Protein AF-A0A1B0GS10-F1 (afdb_monomer_lite)

pLDDT: mean 73.2, std 19.15, range [30.59, 94.0]

Foldseek 3Di:
DAQDLVNQCVQCVVPPPSVQVSVLVCVQCVPAVQWHWDFDWDQDPVRDIDTDTDTDGDDAAAEADDAADPVRDGDDVCVVPPDPPVHGVNVVSVVVRVVVNHPPSDDDDPPPPPCDPPPPPDDDDDDDDDDDDDDDDDDDDDDDDDDD

Organism: Mus musculus (NCBI:txid10090)

Structure (mmCIF, N/CA/C/O backbone):
data_AF-A0A1B0GS10-F1
#
_entry.id   AF-A0A1B0GS10-F1
#
loop_
_atom_site.group_PDB
_atom_site.id
_atom_site.type_symbol
_atom_site.label_atom_id
_atom_site.label_alt_id
_atom_site.label_comp_id
_atom_site.label_asym_id
_atom_site.label_entity_id
_atom_site.label_seq_id
_atom_site.pdbx_PDB_ins_code
_atom_site.Cartn_x
_atom_site.Cartn_y
_atom_site.Cartn_z
_atom_site.occupancy
_atom_site.B_iso_or_equiv
_atom_site.auth_seq_id
_atom_site.auth_comp_id
_atom_site.auth_asym_id
_atom_site.auth_atom_id
_atom_site.pdbx_PDB_model_num
ATOM 1 N N . MET A 1 1 ? -12.954 13.633 -4.456 1.00 48.06 1 MET A N 1
ATOM 2 C CA . MET A 1 1 ? -12.847 13.163 -5.857 1.00 48.06 1 MET A CA 1
ATOM 3 C C . MET A 1 1 ? -12.234 11.772 -5.852 1.00 48.06 1 MET A C 1
ATOM 5 O O . MET A 1 1 ? -11.437 11.506 -4.961 1.00 48.06 1 MET A O 1
ATOM 9 N N . ALA A 1 2 ? -12.586 10.908 -6.806 1.00 63.00 2 ALA A N 1
ATOM 10 C CA . ALA A 1 2 ? -11.784 9.717 -7.097 1.00 63.00 2 ALA A CA 1
ATOM 11 C C . ALA A 1 2 ? -10.535 10.127 -7.899 1.00 63.00 2 ALA A C 1
ATOM 13 O O . ALA A 1 2 ? -10.593 11.100 -8.652 1.00 63.00 2 ALA A O 1
ATOM 14 N N . VAL A 1 3 ? -9.421 9.411 -7.732 1.00 78.38 3 VAL A N 1
ATOM 15 C CA . VAL A 1 3 ? -8.181 9.670 -8.485 1.00 78.38 3 VAL A CA 1
ATOM 16 C C . VAL A 1 3 ? -8.297 9.039 -9.873 1.00 78.38 3 VAL A C 1
ATOM 18 O O . VAL A 1 3 ? -8.700 7.882 -9.993 1.00 78.38 3 VAL A O 1
ATOM 21 N N . SER A 1 4 ? -7.968 9.788 -10.927 1.00 86.19 4 SER A N 1
ATOM 22 C CA . SER A 1 4 ? -8.061 9.300 -12.306 1.00 86.19 4 SER A CA 1
ATOM 23 C C . SER A 1 4 ? -6.882 8.400 -12.692 1.00 86.19 4 SER A C 1
ATOM 25 O O . SER A 1 4 ? -5.773 8.518 -12.169 1.00 86.19 4 SER A O 1
ATOM 27 N N . GLU A 1 5 ? -7.080 7.550 -13.702 1.00 88.50 5 GLU A N 1
ATOM 28 C CA . GLU A 1 5 ? -5.994 6.753 -14.288 1.00 88.50 5 GLU A CA 1
ATOM 29 C C . GLU A 1 5 ? -4.862 7.640 -14.850 1.00 88.50 5 GLU A C 1
ATOM 31 O O . GLU A 1 5 ? -3.684 7.300 -14.747 1.00 88.50 5 GLU A O 1
ATOM 36 N N . SER A 1 6 ? -5.196 8.821 -15.384 1.00 90.06 6 SER A N 1
ATOM 37 C CA . SER A 1 6 ? -4.214 9.808 -15.853 1.00 90.06 6 SER A CA 1
ATOM 38 C C . SER A 1 6 ? -3.393 10.427 -14.713 1.00 90.06 6 SER A C 1
ATOM 40 O O . SER A 1 6 ? -2.192 10.649 -14.880 1.00 90.06 6 SER A O 1
ATOM 42 N N . GLN A 1 7 ? -3.990 10.644 -13.535 1.00 90.50 7 GLN A N 1
ATOM 43 C CA . GLN A 1 7 ? -3.267 11.053 -12.327 1.00 90.50 7 GLN A CA 1
ATOM 44 C C . GLN A 1 7 ? -2.352 9.925 -11.829 1.00 90.50 7 GLN A C 1
ATOM 46 O O . GLN A 1 7 ? -1.169 10.169 -11.597 1.00 90.50 7 GLN A O 1
ATOM 51 N N . LEU A 1 8 ? -2.843 8.681 -11.774 1.00 92.06 8 LEU A N 1
ATOM 52 C CA . LEU A 1 8 ? -2.039 7.504 -11.414 1.00 92.06 8 LEU A CA 1
ATOM 53 C C . LEU A 1 8 ? -0.834 7.308 -12.347 1.00 92.06 8 LEU A C 1
ATOM 55 O O . LEU A 1 8 ? 0.287 7.131 -11.872 1.00 92.06 8 LEU A O 1
ATOM 59 N N . LYS A 1 9 ? -1.025 7.422 -13.668 1.00 92.81 9 LYS A N 1
ATOM 60 C CA . LYS A 1 9 ? 0.061 7.367 -14.664 1.00 92.81 9 LYS A CA 1
ATOM 61 C C . LYS A 1 9 ? 1.105 8.473 -14.478 1.00 92.81 9 LYS A C 1
ATOM 63 O O . LYS A 1 9 ? 2.279 8.233 -14.758 1.00 92.81 9 LYS A O 1
ATOM 68 N N . LYS A 1 10 ? 0.716 9.652 -13.971 1.00 93.19 10 LYS A N 1
ATOM 69 C CA . LYS A 1 10 ? 1.648 10.733 -13.606 1.00 93.19 10 LYS A CA 1
ATOM 70 C C . LYS A 1 10 ? 2.412 10.416 -12.314 1.00 93.19 10 LYS A C 1
ATOM 72 O O . LYS A 1 10 ? 3.634 10.548 -12.299 1.00 93.19 10 LYS A O 1
ATOM 77 N N . MET A 1 11 ? 1.724 9.960 -11.264 1.00 92.38 11 MET A N 1
ATOM 78 C CA . MET A 1 11 ? 2.334 9.573 -9.979 1.00 92.38 11 MET A CA 1
ATOM 79 C C . MET A 1 11 ? 3.349 8.434 -10.158 1.00 92.38 11 MET A C 1
ATOM 81 O O . MET A 1 11 ? 4.465 8.500 -9.657 1.00 92.38 11 MET A O 1
ATOM 85 N N . MET A 1 12 ? 2.997 7.422 -10.953 1.00 92.19 12 MET A N 1
ATOM 86 C CA . MET A 1 12 ? 3.836 6.255 -11.243 1.00 92.19 12 MET A CA 1
ATOM 87 C C . MET A 1 12 ? 4.761 6.461 -12.456 1.00 92.19 12 MET A C 1
ATOM 89 O O . MET A 1 12 ? 5.278 5.497 -13.013 1.00 92.19 12 MET A O 1
ATOM 93 N N . SER A 1 13 ? 5.001 7.702 -12.889 1.00 92.88 13 SER A N 1
ATOM 94 C CA . SER A 1 13 ? 5.824 8.006 -14.075 1.00 92.88 13 SER A CA 1
ATOM 95 C C . SER A 1 13 ? 7.248 7.433 -14.011 1.00 92.88 13 SER A C 1
ATOM 97 O O . SER A 1 13 ? 7.797 7.060 -15.044 1.00 92.88 13 SER A O 1
ATOM 99 N N . LYS A 1 14 ? 7.813 7.301 -12.802 1.00 89.94 14 LYS A N 1
ATOM 100 C CA . LYS A 1 14 ? 9.143 6.726 -12.524 1.00 89.94 14 LYS A CA 1
ATOM 101 C C . LYS A 1 14 ? 9.142 5.187 -12.350 1.00 89.94 14 LYS A C 1
ATOM 103 O O . LYS A 1 14 ? 10.195 4.608 -12.091 1.00 89.94 14 LYS A O 1
ATOM 108 N N . TYR A 1 15 ? 7.992 4.506 -12.434 1.00 90.56 15 TYR A N 1
ATOM 109 C CA . TYR A 1 15 ? 7.876 3.070 -12.122 1.00 90.56 15 TYR A CA 1
ATOM 110 C C . TYR A 1 15 ? 8.274 2.173 -13.304 1.00 90.56 15 TYR A C 1
ATOM 112 O O . TYR A 1 15 ? 7.704 2.270 -14.390 1.00 90.56 15 TYR A O 1
ATOM 120 N N . LYS A 1 16 ? 9.158 1.195 -13.049 1.00 92.00 16 LYS A N 1
ATOM 121 C CA . LYS A 1 16 ? 9.649 0.214 -14.043 1.00 92.00 16 LYS A CA 1
ATOM 122 C C . LYS A 1 16 ? 8.535 -0.542 -14.787 1.00 92.00 16 LYS A C 1
ATOM 124 O O . LYS A 1 16 ? 8.705 -0.880 -15.952 1.00 92.00 16 LYS A O 1
ATOM 129 N N . TYR A 1 17 ? 7.407 -0.795 -14.121 1.00 91.25 17 TYR A N 1
ATOM 130 C CA . TYR A 1 17 ? 6.252 -1.516 -14.671 1.00 91.25 17 TYR A CA 1
ATOM 131 C C . TYR A 1 17 ? 4.958 -0.685 -14.579 1.00 91.25 17 TYR A C 1
ATOM 133 O O . TYR A 1 17 ? 3.889 -1.231 -14.312 1.00 91.25 17 TYR A O 1
ATOM 141 N N . ARG A 1 18 ? 5.057 0.643 -14.782 1.00 93.06 18 ARG A N 1
ATOM 142 C CA . ARG A 1 18 ? 3.981 1.642 -14.597 1.00 93.06 18 ARG A CA 1
ATOM 143 C C . ARG A 1 18 ? 2.584 1.140 -14.963 1.00 93.06 18 ARG A C 1
ATOM 145 O O . ARG A 1 18 ? 1.705 1.148 -14.113 1.00 93.06 18 ARG A O 1
ATOM 152 N N . ASP A 1 19 ? 2.366 0.712 -16.204 1.00 91.31 19 ASP A N 1
ATOM 153 C CA . ASP A 1 19 ? 1.012 0.426 -16.706 1.00 91.31 19 ASP A CA 1
ATOM 154 C C . ASP A 1 19 ? 0.389 -0.850 -16.101 1.00 91.31 19 ASP A C 1
ATOM 156 O O . ASP A 1 19 ? -0.831 -1.018 -16.123 1.00 91.31 19 ASP A O 1
ATOM 160 N N . LEU A 1 20 ? 1.211 -1.716 -15.499 1.00 90.88 20 LEU A N 1
ATOM 161 C CA . LEU A 1 20 ? 0.781 -2.862 -14.698 1.00 90.88 20 LEU A CA 1
ATOM 162 C C . LEU A 1 20 ? 0.444 -2.428 -13.266 1.00 90.88 20 LEU A C 1
ATOM 164 O O . LEU A 1 20 ? -0.627 -2.769 -12.764 1.00 90.88 20 LEU A O 1
ATOM 168 N N . THR A 1 21 ? 1.301 -1.616 -12.636 1.00 91.56 21 THR A N 1
ATOM 169 C CA . THR A 1 21 ? 1.043 -1.060 -11.296 1.00 91.56 21 THR A CA 1
ATOM 170 C C . THR A 1 21 ? -0.225 -0.202 -11.286 1.00 91.56 21 THR A C 1
ATOM 172 O O . THR A 1 21 ? -1.090 -0.411 -10.441 1.00 91.56 21 THR A O 1
ATOM 175 N N . VAL A 1 22 ? -0.397 0.684 -12.276 1.00 93.06 22 VAL A N 1
ATOM 176 C CA . VAL A 1 22 ? -1.613 1.496 -12.449 1.00 93.06 22 VAL A CA 1
ATOM 177 C C . VAL A 1 22 ? -2.850 0.603 -12.545 1.00 93.06 22 VAL A C 1
ATOM 179 O O . VAL A 1 22 ? -3.836 0.878 -11.868 1.00 93.06 22 VAL A O 1
ATOM 182 N N . ARG A 1 23 ? -2.804 -0.487 -13.326 1.00 93.19 23 ARG A N 1
ATOM 183 C CA . ARG A 1 23 ? -3.935 -1.416 -13.481 1.00 93.19 23 ARG A CA 1
ATOM 184 C C . ARG A 1 23 ? -4.310 -2.096 -12.162 1.00 93.19 23 ARG A C 1
ATOM 186 O O . ARG A 1 23 ? -5.484 -2.091 -11.802 1.00 93.19 23 ARG A O 1
ATOM 193 N N . GLN A 1 24 ? -3.338 -2.635 -11.423 1.00 91.06 24 GLN A N 1
ATOM 194 C CA . GLN A 1 24 ? -3.610 -3.237 -10.112 1.00 91.06 24 GLN A CA 1
ATOM 195 C C . GLN A 1 24 ? -4.166 -2.205 -9.120 1.00 91.06 24 GLN A C 1
ATOM 197 O O . GLN A 1 24 ? -5.146 -2.483 -8.433 1.00 91.06 24 GLN A O 1
ATOM 202 N N . THR A 1 25 ? -3.603 -0.994 -9.084 1.00 92.00 25 THR A N 1
ATOM 203 C CA . THR A 1 25 ? -4.106 0.096 -8.239 1.00 92.00 25 THR A CA 1
ATOM 204 C C . THR A 1 25 ? -5.535 0.501 -8.604 1.00 92.00 25 THR A C 1
ATOM 206 O O . THR A 1 25 ? -6.353 0.635 -7.698 1.00 92.00 25 THR A O 1
ATOM 209 N N . VAL A 1 26 ? -5.868 0.635 -9.894 1.00 93.19 26 VAL A N 1
ATOM 210 C CA . VAL A 1 26 ? -7.240 0.909 -10.360 1.00 93.19 26 VAL A CA 1
ATOM 211 C C . VAL A 1 26 ? -8.200 -0.194 -9.907 1.00 93.19 26 VAL A C 1
ATOM 213 O O . VAL A 1 26 ? -9.245 0.123 -9.344 1.00 93.19 26 VAL A O 1
ATOM 216 N N . ASN A 1 27 ? -7.837 -1.470 -10.066 1.00 90.94 27 ASN A N 1
ATOM 217 C CA . ASN A 1 27 ? -8.665 -2.597 -9.623 1.00 90.94 27 ASN A CA 1
ATOM 218 C C . ASN A 1 27 ? -8.926 -2.562 -8.104 1.00 90.94 27 ASN A C 1
ATOM 220 O O . ASN A 1 27 ? -10.054 -2.779 -7.662 1.00 90.94 27 ASN A O 1
ATOM 224 N N . VAL A 1 28 ? -7.904 -2.241 -7.304 1.00 90.75 28 VAL A N 1
ATOM 225 C CA . VAL A 1 28 ? -8.019 -2.148 -5.842 1.00 90.75 28 VAL A CA 1
ATOM 226 C C . VAL A 1 28 ? -8.921 -0.990 -5.410 1.00 90.75 28 VAL A C 1
ATOM 228 O O . VAL A 1 28 ? -9.862 -1.221 -4.655 1.00 90.75 28 VAL A O 1
ATOM 231 N N . ILE A 1 29 ? -8.707 0.234 -5.906 1.00 91.44 29 ILE A N 1
ATOM 232 C CA . ILE A 1 29 ? -9.530 1.402 -5.518 1.00 91.44 29 ILE A CA 1
ATOM 233 C C . ILE A 1 29 ? -10.937 1.368 -6.144 1.00 91.44 29 ILE A C 1
ATOM 235 O O . ILE A 1 29 ? -11.865 2.027 -5.670 1.00 91.44 29 ILE A O 1
ATOM 239 N N . ALA A 1 30 ? -11.136 0.563 -7.194 1.00 89.00 30 ALA A N 1
ATOM 240 C CA . ALA A 1 30 ? -12.462 0.233 -7.697 1.00 89.00 30 ALA A CA 1
ATOM 241 C C . ALA A 1 30 ? -13.247 -0.648 -6.708 1.00 89.00 30 ALA A C 1
ATOM 243 O O . ALA A 1 30 ? -14.454 -0.439 -6.573 1.00 89.00 30 ALA A O 1
ATOM 244 N N . MET A 1 31 ? -12.588 -1.564 -5.992 1.00 84.44 31 MET A N 1
ATOM 245 C CA . MET A 1 31 ? -13.215 -2.453 -5.006 1.00 84.44 31 MET A CA 1
ATOM 246 C C . MET A 1 31 ? -13.323 -1.818 -3.607 1.00 84.44 31 MET A C 1
ATOM 248 O O . MET A 1 31 ? -14.387 -1.862 -2.995 1.00 84.44 31 MET A O 1
ATOM 252 N N . TYR A 1 32 ? -12.259 -1.174 -3.122 1.00 87.19 32 TYR A N 1
ATOM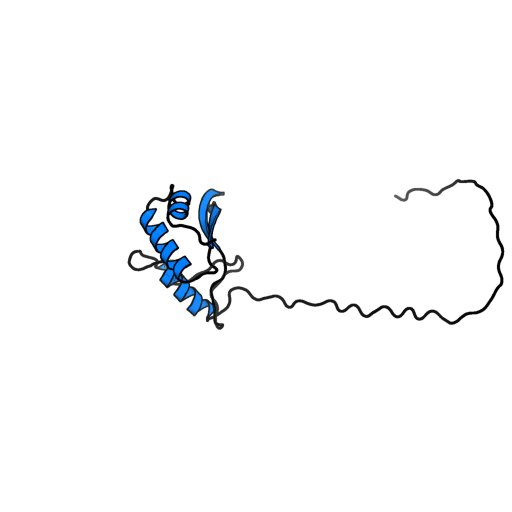 253 C CA . TYR A 1 32 ? -12.154 -0.628 -1.765 1.00 87.19 32 TYR A CA 1
ATOM 254 C C . TYR A 1 32 ? -12.140 0.905 -1.799 1.00 87.19 32 TYR A C 1
ATOM 256 O O . TYR A 1 32 ? -11.091 1.527 -1.949 1.00 87.19 32 TYR A O 1
ATOM 264 N N . LYS A 1 33 ? -13.323 1.524 -1.680 1.00 86.81 33 LYS A N 1
ATOM 265 C CA . LYS A 1 33 ? -13.520 2.970 -1.923 1.00 86.81 33 LYS A CA 1
ATOM 266 C C . LYS A 1 33 ? -12.809 3.903 -0.938 1.00 86.81 33 LYS A C 1
ATOM 268 O O . LYS A 1 33 ? -12.545 5.052 -1.289 1.00 86.81 33 LYS A O 1
ATOM 273 N N . ASP A 1 34 ? -12.500 3.421 0.263 1.00 87.94 34 ASP A N 1
ATOM 274 C CA . ASP A 1 34 ? -11.805 4.210 1.283 1.00 87.94 34 ASP A CA 1
ATOM 275 C C . ASP A 1 34 ? -10.284 4.247 1.076 1.00 87.94 34 ASP A C 1
ATOM 277 O O . ASP A 1 34 ? -9.631 5.167 1.577 1.00 87.94 34 ASP A O 1
ATOM 281 N N . LEU A 1 35 ? -9.727 3.300 0.305 1.00 90.44 35 LEU A N 1
ATOM 282 C CA . LEU A 1 35 ? -8.318 3.300 -0.083 1.00 90.44 35 LEU A CA 1
ATOM 283 C C . LEU A 1 35 ? -8.051 4.359 -1.155 1.00 90.44 35 LEU A C 1
ATOM 285 O O . LEU A 1 35 ? -8.686 4.400 -2.210 1.00 90.44 35 LEU A O 1
ATOM 289 N N . LYS A 1 36 ? -7.057 5.204 -0.891 1.00 92.25 36 LYS A N 1
ATOM 290 C CA . LYS A 1 36 ? -6.647 6.318 -1.745 1.00 92.25 36 LYS A CA 1
ATOM 291 C C . LYS A 1 36 ? -5.166 6.168 -2.099 1.00 92.25 36 LYS A C 1
ATOM 293 O O . LYS A 1 36 ? -4.360 5.912 -1.204 1.00 92.25 36 LYS A O 1
ATOM 298 N N . PRO A 1 37 ? -4.788 6.336 -3.376 1.00 93.19 37 PRO A N 1
ATOM 299 C CA . PRO A 1 37 ? -3.392 6.357 -3.773 1.00 93.19 37 PRO A CA 1
ATOM 300 C C . PRO A 1 37 ? -2.786 7.712 -3.400 1.00 93.19 37 PRO A C 1
ATOM 302 O O . PRO A 1 37 ? -3.297 8.756 -3.809 1.00 93.19 37 PRO A O 1
ATOM 305 N N . VAL A 1 38 ? -1.692 7.698 -2.643 1.00 93.38 38 VAL A N 1
ATOM 306 C CA . VAL A 1 38 ? -0.944 8.898 -2.237 1.00 93.38 38 VAL A CA 1
ATOM 307 C C . VAL A 1 38 ? 0.525 8.696 -2.589 1.00 93.38 38 VAL A C 1
ATOM 309 O O . VAL A 1 38 ? 1.053 7.601 -2.427 1.00 93.38 38 VAL A O 1
ATOM 312 N N . LEU A 1 39 ? 1.173 9.735 -3.121 1.00 92.00 39 LEU A N 1
ATOM 313 C CA . LEU A 1 39 ? 2.615 9.744 -3.363 1.00 92.00 39 LEU A CA 1
ATOM 314 C C . LEU A 1 39 ? 3.304 10.289 -2.108 1.00 92.00 39 LEU A C 1
ATOM 316 O O . LEU A 1 39 ? 2.961 11.384 -1.670 1.00 92.00 39 LEU A O 1
ATOM 320 N N . ASP A 1 40 ? 4.235 9.528 -1.539 1.00 92.12 40 ASP A N 1
ATOM 321 C CA . ASP A 1 40 ? 4.868 9.833 -0.252 1.00 92.12 40 ASP A CA 1
ATOM 322 C C . ASP A 1 40 ? 6.335 9.363 -0.226 1.00 92.12 40 ASP A C 1
ATOM 324 O O . ASP A 1 40 ? 6.742 8.523 -1.034 1.00 92.12 40 ASP A O 1
ATOM 328 N N . SER A 1 41 ? 7.149 9.905 0.680 1.00 93.62 41 SER A N 1
ATOM 329 C CA . SER A 1 41 ? 8.576 9.587 0.786 1.00 93.62 41 SER A CA 1
ATOM 330 C C . SER A 1 41 ? 8.810 8.336 1.632 1.00 93.62 41 SER A C 1
ATOM 332 O O . SER A 1 41 ? 8.746 8.378 2.859 1.00 93.62 41 SER A O 1
ATOM 334 N N . TYR A 1 42 ? 9.157 7.225 0.984 1.00 90.81 42 TYR A N 1
ATOM 335 C CA . TYR A 1 42 ? 9.550 5.996 1.666 1.00 90.81 42 TYR A CA 1
ATOM 336 C C . TYR A 1 42 ? 11.062 5.963 1.920 1.00 90.81 42 TYR A C 1
ATOM 338 O O . TYR A 1 42 ? 11.852 6.099 0.980 1.00 90.81 42 TYR A O 1
ATOM 346 N N . VAL A 1 43 ? 11.453 5.744 3.180 1.00 92.12 43 VAL A N 1
ATOM 347 C CA . VAL A 1 43 ? 12.848 5.543 3.602 1.00 92.12 43 VAL A CA 1
ATOM 348 C C . VAL A 1 43 ? 13.172 4.047 3.579 1.00 92.12 43 VAL A C 1
ATOM 350 O O . VAL A 1 43 ? 12.462 3.236 4.171 1.00 92.12 43 VAL A O 1
ATOM 353 N N . PHE A 1 44 ? 14.242 3.676 2.886 1.00 86.12 44 PHE A N 1
ATOM 354 C CA . PHE A 1 44 ? 14.733 2.305 2.772 1.00 86.12 44 PHE A CA 1
ATOM 355 C C . PHE A 1 44 ? 15.704 1.963 3.914 1.00 86.12 44 PHE A C 1
ATOM 357 O O . PHE A 1 44 ? 16.254 2.840 4.576 1.00 86.12 44 PHE A O 1
ATOM 364 N N . ASN A 1 45 ? 15.966 0.668 4.113 1.00 86.25 45 ASN A N 1
ATOM 365 C CA . ASN A 1 45 ? 16.871 0.169 5.160 1.00 86.25 45 ASN A CA 1
ATOM 366 C C . ASN A 1 45 ? 18.333 0.650 5.012 1.00 86.25 45 ASN A C 1
ATOM 368 O O . ASN A 1 45 ? 19.107 0.520 5.955 1.00 86.25 45 ASN A O 1
ATOM 372 N N . ASP A 1 46 ? 18.717 1.174 3.844 1.00 89.88 46 ASP A N 1
ATOM 373 C CA . ASP A 1 46 ? 20.025 1.789 3.572 1.00 89.88 46 ASP A CA 1
ATOM 374 C C . ASP A 1 46 ? 20.062 3.303 3.878 1.00 89.88 46 ASP A C 1
ATOM 376 O O . ASP A 1 46 ? 21.066 3.965 3.624 1.00 89.88 46 ASP A O 1
ATOM 380 N N . GLY A 1 47 ? 18.967 3.865 4.404 1.00 89.94 47 GLY A N 1
ATOM 381 C CA . GLY A 1 47 ? 18.795 5.295 4.665 1.00 89.94 47 GLY A CA 1
ATOM 382 C C . GLY A 1 47 ? 18.433 6.129 3.430 1.00 89.94 47 GLY A C 1
ATOM 383 O O . GLY A 1 47 ? 18.131 7.316 3.567 1.00 89.94 47 GLY A O 1
ATOM 384 N N . SER A 1 48 ? 18.419 5.548 2.225 1.00 94.00 48 SER A N 1
ATOM 385 C CA . SER A 1 48 ? 17.971 6.258 1.025 1.00 94.00 48 SER A CA 1
ATOM 386 C C . SER A 1 48 ? 16.460 6.511 1.066 1.00 94.00 48 SER A C 1
ATOM 388 O O . SER A 1 48 ? 15.706 5.772 1.694 1.00 94.00 48 SER A O 1
ATOM 390 N N . SER A 1 49 ? 15.996 7.570 0.402 1.00 91.00 49 SER A N 1
ATOM 391 C CA . SER A 1 49 ? 14.574 7.940 0.351 1.00 91.00 49 SER A CA 1
ATOM 392 C C . SER A 1 49 ? 14.088 8.049 -1.091 1.00 91.00 49 SER A C 1
ATOM 394 O O . SER A 1 49 ? 14.822 8.537 -1.955 1.00 91.00 49 SER A O 1
ATOM 396 N N . ARG A 1 50 ? 12.857 7.603 -1.377 1.00 89.31 50 ARG A N 1
ATOM 397 C CA . ARG A 1 50 ? 12.216 7.769 -2.697 1.00 89.31 50 ARG A CA 1
ATOM 398 C C . ARG A 1 50 ? 10.723 8.037 -2.559 1.00 89.31 50 ARG A C 1
ATOM 400 O O . ARG A 1 50 ? 10.051 7.402 -1.754 1.00 89.31 50 ARG A O 1
ATOM 407 N N . GLU A 1 51 ? 10.201 8.900 -3.427 1.00 91.88 51 GLU A N 1
ATOM 408 C CA . GLU A 1 51 ? 8.759 9.021 -3.653 1.00 91.88 51 GLU A CA 1
ATOM 409 C C . GLU A 1 51 ? 8.199 7.691 -4.184 1.00 91.88 51 GLU A C 1
ATOM 411 O O . GLU A 1 51 ? 8.587 7.239 -5.267 1.00 91.88 51 GLU A O 1
ATOM 416 N N . LEU A 1 52 ? 7.269 7.085 -3.449 1.00 92.12 52 LEU A N 1
ATOM 417 C CA . LEU A 1 52 ? 6.512 5.903 -3.852 1.00 92.12 52 LEU A CA 1
ATOM 418 C C . LEU A 1 52 ? 5.014 6.159 -3.670 1.00 92.12 52 LEU A C 1
ATOM 420 O O . LEU A 1 52 ? 4.593 6.914 -2.797 1.00 92.12 52 LEU A O 1
ATOM 424 N N . VAL A 1 53 ? 4.192 5.512 -4.494 1.00 92.56 53 VAL A N 1
ATOM 425 C CA . VAL A 1 53 ? 2.744 5.471 -4.283 1.00 92.56 53 VAL A CA 1
ATOM 426 C C . VAL A 1 53 ? 2.425 4.434 -3.211 1.00 92.56 53 VAL A C 1
ATOM 428 O O . VAL A 1 53 ? 2.672 3.244 -3.415 1.00 92.56 53 VAL A O 1
ATOM 431 N N . ASN A 1 54 ? 1.842 4.883 -2.102 1.00 91.00 54 ASN A N 1
ATOM 432 C CA . ASN A 1 54 ? 1.181 4.032 -1.118 1.00 91.00 54 ASN A CA 1
ATOM 433 C C . ASN A 1 54 ? -0.339 3.983 -1.374 1.00 91.00 54 ASN A C 1
ATOM 435 O O . ASN A 1 54 ? -0.890 4.795 -2.123 1.00 91.00 54 ASN A O 1
ATOM 439 N N . LEU A 1 55 ? -1.013 3.008 -0.762 1.00 90.69 55 LEU A N 1
ATOM 440 C CA . LEU A 1 55 ? -2.470 2.971 -0.648 1.00 90.69 55 LEU A CA 1
ATOM 441 C C . LEU A 1 55 ? -2.827 3.172 0.822 1.00 90.69 55 LEU A C 1
ATOM 443 O O . LEU A 1 55 ? -2.537 2.311 1.649 1.00 90.69 55 LEU A O 1
ATOM 447 N N . THR A 1 56 ? -3.446 4.307 1.136 1.00 89.94 56 THR A N 1
ATOM 448 C CA . THR A 1 56 ? -3.800 4.704 2.504 1.00 89.94 56 THR A CA 1
ATOM 449 C C . THR A 1 56 ? -5.312 4.842 2.661 1.00 89.94 56 THR A C 1
ATOM 451 O O . THR A 1 56 ? -6.009 5.246 1.728 1.00 89.94 56 THR A O 1
ATOM 454 N N . GLY A 1 57 ? -5.836 4.467 3.827 1.00 88.75 57 GLY A N 1
ATOM 455 C CA . GLY A 1 57 ? -7.269 4.366 4.105 1.00 88.75 57 GLY A CA 1
ATOM 456 C C . GLY A 1 57 ? -7.602 3.105 4.901 1.00 88.75 57 GLY A C 1
ATOM 457 O O . GLY A 1 57 ? -6.734 2.519 5.545 1.00 88.75 57 GLY A O 1
ATOM 458 N N . THR A 1 58 ? -8.864 2.683 4.848 1.00 84.88 58 THR A N 1
ATOM 459 C CA . THR A 1 58 ? -9.390 1.530 5.595 1.00 84.88 58 THR A CA 1
ATOM 460 C C . THR A 1 58 ? -9.834 0.391 4.681 1.00 84.88 58 THR A C 1
ATOM 462 O O . THR A 1 58 ? -10.274 0.612 3.554 1.00 84.88 58 THR A O 1
ATOM 465 N N . ILE A 1 59 ? -9.768 -0.838 5.200 1.00 83.25 59 ILE A N 1
ATOM 466 C CA . ILE A 1 59 ? -10.366 -2.043 4.606 1.00 83.25 59 ILE A CA 1
ATOM 467 C C . ILE A 1 59 ? -11.352 -2.675 5.611 1.00 83.25 59 ILE A C 1
ATOM 469 O O . ILE A 1 59 ? -11.099 -2.604 6.814 1.00 83.25 59 ILE A O 1
ATOM 473 N N . PRO A 1 60 ? -12.484 -3.258 5.166 1.00 76.19 60 PRO A N 1
ATOM 474 C CA . PRO A 1 60 ? -13.496 -3.846 6.052 1.00 76.19 60 PRO A CA 1
ATOM 475 C C . PRO A 1 60 ? -13.104 -5.261 6.516 1.00 76.19 60 PRO A C 1
ATOM 477 O O . PRO A 1 60 ? -12.696 -6.084 5.703 1.00 76.19 60 PRO A O 1
ATOM 480 N N . VAL A 1 61 ? -13.224 -5.548 7.818 1.00 67.81 61 VAL A N 1
ATOM 481 C CA . VAL A 1 61 ? -12.459 -6.597 8.536 1.00 67.81 61 VAL A CA 1
ATOM 482 C C . VAL A 1 61 ? -13.315 -7.268 9.655 1.00 67.81 61 VAL A C 1
ATOM 484 O O . VAL A 1 61 ? -14.313 -6.669 10.059 1.00 67.81 61 VAL A O 1
ATOM 487 N N . ARG A 1 62 ? -13.020 -8.515 10.111 1.00 54.41 62 ARG A N 1
ATOM 488 C CA . ARG A 1 62 ? -13.975 -9.385 10.882 1.00 54.41 62 ARG A CA 1
ATOM 489 C C . ARG A 1 62 ? -13.504 -10.245 12.120 1.00 54.41 62 ARG A C 1
ATOM 491 O O . ARG A 1 62 ? -14.316 -11.041 12.577 1.00 54.41 62 ARG A O 1
ATOM 498 N N . TYR A 1 63 ? -12.317 -10.042 12.722 1.00 47.84 63 TYR A N 1
ATOM 499 C CA . TYR A 1 63 ? -11.854 -10.519 14.072 1.00 47.84 63 TYR A CA 1
ATOM 500 C C . TYR A 1 63 ? -11.687 -12.043 14.433 1.00 47.84 63 TYR A C 1
ATOM 502 O O . TYR A 1 63 ? -12.681 -12.703 14.741 1.00 47.84 63 TYR A O 1
ATOM 510 N N .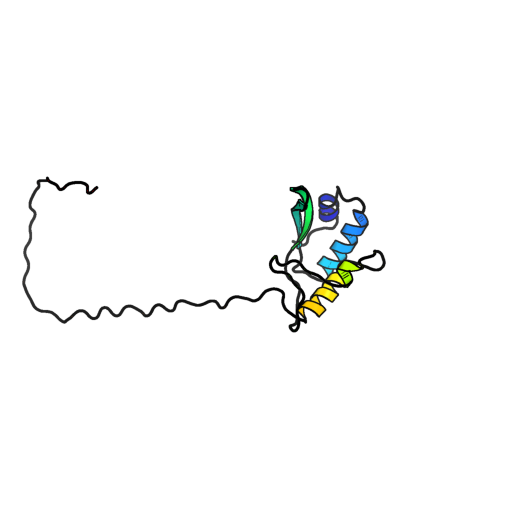 ARG A 1 64 ? -10.417 -12.506 14.625 1.00 41.81 64 ARG A N 1
ATOM 511 C CA . ARG A 1 64 ? -9.815 -13.644 15.416 1.00 41.81 64 ARG A CA 1
ATOM 512 C C . ARG A 1 64 ? -8.261 -13.565 15.693 1.00 41.81 64 ARG A C 1
ATOM 514 O O . ARG A 1 64 ? -7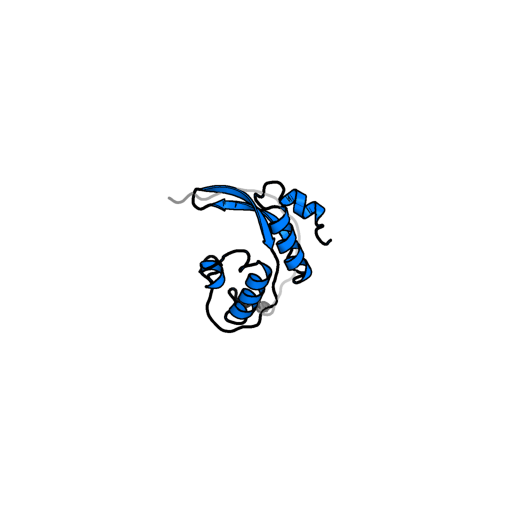.934 -12.860 16.639 1.00 41.81 64 ARG A O 1
ATOM 521 N N . GLY A 1 65 ? -7.338 -14.300 15.008 1.00 52.22 65 GLY A N 1
ATOM 522 C CA . GLY A 1 65 ? -5.893 -14.563 15.375 1.00 52.22 65 GLY A CA 1
ATOM 523 C C . GLY A 1 65 ? -4.637 -13.975 14.602 1.00 52.22 65 GLY A C 1
ATOM 524 O O . GLY A 1 65 ? -4.681 -13.400 13.520 1.00 52.22 65 GLY A O 1
ATOM 525 N N . LYS A 1 66 ? -3.448 -14.088 15.221 1.00 59.41 66 LYS A N 1
ATOM 526 C CA . LYS A 1 66 ? -2.303 -13.116 15.281 1.00 59.41 66 LYS A CA 1
ATOM 527 C C . LYS A 1 66 ? -1.349 -12.943 14.064 1.00 59.41 66 LYS A C 1
ATOM 529 O O . LYS A 1 66 ? -0.632 -13.891 13.749 1.00 59.41 66 LYS A O 1
ATOM 534 N N . HIS A 1 67 ? -1.202 -11.737 13.473 1.00 61.47 67 HIS A N 1
ATOM 535 C CA . HIS A 1 67 ? -0.398 -11.547 12.227 1.00 61.47 67 HIS A CA 1
ATOM 536 C C . HIS A 1 67 ? 0.412 -10.226 12.006 1.00 61.47 67 HIS A C 1
ATOM 538 O O . HIS A 1 67 ? 0.854 -9.972 10.878 1.00 61.47 67 HIS A O 1
ATOM 544 N N . VAL A 1 68 ? 0.650 -9.370 13.015 1.00 60.56 68 VAL A N 1
ATOM 545 C CA . VAL A 1 68 ? 1.369 -8.072 12.843 1.00 60.56 68 VAL A CA 1
ATOM 546 C C . VAL A 1 68 ? 2.410 -7.796 13.941 1.00 60.56 68 VAL A C 1
ATOM 548 O O . VAL A 1 68 ? 2.235 -8.223 15.079 1.00 60.56 68 VAL A O 1
ATOM 551 N N . ASP A 1 69 ? 3.507 -7.104 13.592 1.00 65.38 69 ASP A N 1
ATOM 552 C CA . ASP A 1 69 ? 4.586 -6.727 14.522 1.00 65.38 69 ASP A CA 1
ATOM 553 C C . ASP A 1 69 ? 4.362 -5.386 15.256 1.00 65.38 69 ASP A C 1
ATOM 555 O O . ASP A 1 69 ? 3.447 -4.618 14.960 1.00 65.38 69 ASP A O 1
ATOM 559 N N . ALA A 1 70 ? 5.233 -5.083 16.224 1.00 66.19 70 ALA A N 1
ATOM 560 C CA . ALA A 1 70 ? 5.147 -3.880 17.059 1.00 66.19 70 ALA A CA 1
ATOM 561 C C . ALA A 1 70 ? 5.299 -2.541 16.300 1.00 66.19 70 ALA A C 1
ATOM 563 O O . ALA A 1 70 ? 4.991 -1.492 16.862 1.00 66.19 70 ALA A O 1
ATOM 564 N N . ASN A 1 71 ? 5.746 -2.561 15.039 1.00 68.25 71 ASN A N 1
ATOM 565 C CA . ASN A 1 71 ? 5.832 -1.390 14.161 1.00 68.25 71 ASN A CA 1
ATOM 566 C C . ASN A 1 71 ? 4.599 -1.262 13.244 1.00 68.25 71 ASN A C 1
ATOM 568 O O . ASN A 1 71 ? 4.568 -0.395 12.372 1.00 68.25 71 ASN A O 1
ATOM 572 N N . GLY A 1 72 ? 3.607 -2.148 13.386 1.00 68.31 72 GLY A N 1
ATOM 573 C CA . GLY A 1 72 ? 2.461 -2.248 12.484 1.00 68.31 72 GLY A CA 1
ATOM 574 C C . GLY A 1 72 ? 2.774 -2.958 11.162 1.00 68.31 72 GLY A C 1
ATOM 575 O O . GLY A 1 72 ? 1.949 -2.921 10.247 1.00 68.31 72 GLY A O 1
ATOM 576 N N . LYS A 1 73 ? 3.941 -3.606 11.023 1.00 74.06 73 LYS A N 1
ATOM 577 C CA . LYS A 1 73 ? 4.316 -4.298 9.785 1.00 74.06 73 LYS A CA 1
ATOM 578 C C . LYS A 1 73 ? 3.690 -5.691 9.719 1.00 74.06 73 LYS A C 1
ATOM 580 O O . LYS A 1 73 ? 3.680 -6.460 10.679 1.00 74.06 73 LYS A O 1
ATOM 585 N N . ILE A 1 74 ? 3.181 -5.998 8.532 1.00 76.94 74 ILE A N 1
ATOM 586 C CA . ILE A 1 74 ? 2.320 -7.141 8.243 1.00 76.94 74 ILE A CA 1
ATOM 587 C C . ILE A 1 74 ? 3.147 -8.294 7.666 1.00 76.94 74 ILE A C 1
ATOM 589 O O . ILE A 1 74 ? 3.902 -8.091 6.713 1.00 76.94 74 ILE A O 1
ATOM 593 N N . TYR A 1 75 ? 2.982 -9.502 8.214 1.00 73.62 75 TYR A N 1
ATOM 594 C CA . TYR A 1 75 ? 3.692 -10.707 7.769 1.00 73.62 75 TYR A CA 1
ATOM 595 C C . TYR A 1 75 ? 2.691 -11.814 7.437 1.00 73.62 75 TYR A C 1
ATOM 597 O O . TYR A 1 75 ? 2.035 -12.361 8.318 1.00 73.62 75 TYR A O 1
ATOM 605 N N . LEU A 1 76 ? 2.582 -12.141 6.149 1.00 79.31 76 LEU A N 1
ATOM 606 C CA . LEU A 1 76 ? 1.657 -13.144 5.614 1.00 79.31 76 LEU A CA 1
ATOM 607 C C . LEU A 1 76 ? 2.441 -14.123 4.726 1.00 79.31 76 LEU A C 1
ATOM 609 O O . LEU A 1 76 ? 3.305 -13.659 3.977 1.00 79.31 76 LEU A O 1
ATOM 613 N N . PRO A 1 77 ? 2.114 -15.429 4.694 1.00 77.44 77 PRO A N 1
ATOM 614 C CA . PRO A 1 77 ? 2.735 -16.372 3.755 1.00 77.44 77 PRO A CA 1
ATOM 615 C C . PRO A 1 77 ? 2.623 -15.913 2.290 1.00 77.44 77 PRO A C 1
ATOM 617 O O . PRO A 1 77 ? 3.580 -15.983 1.529 1.00 77.44 77 PRO A O 1
ATOM 620 N N . TYR A 1 78 ? 1.489 -15.309 1.923 1.00 77.62 78 TYR A N 1
ATOM 621 C CA . TYR A 1 78 ? 1.259 -14.743 0.588 1.00 77.62 78 TYR A CA 1
ATOM 622 C C . TYR A 1 78 ? 2.172 -13.544 0.240 1.00 77.62 78 TYR A C 1
ATOM 624 O O . TYR A 1 78 ? 2.428 -13.283 -0.932 1.00 77.62 78 TYR A O 1
ATOM 632 N N . LEU A 1 79 ? 2.692 -12.818 1.240 1.00 80.25 79 LEU A N 1
ATOM 633 C CA . LEU A 1 79 ? 3.720 -11.786 1.033 1.00 80.25 79 LEU A CA 1
ATOM 634 C C . LEU A 1 79 ? 5.126 -12.389 0.915 1.00 80.25 79 LEU A C 1
ATOM 636 O O . LEU A 1 79 ? 5.958 -11.837 0.201 1.00 80.25 79 LEU A O 1
ATOM 640 N N . HIS A 1 80 ? 5.387 -13.504 1.602 1.00 77.62 80 HIS A N 1
ATOM 641 C CA . HIS A 1 80 ? 6.660 -14.224 1.534 1.00 77.62 80 HIS A CA 1
ATOM 642 C C . HIS A 1 80 ? 6.866 -14.874 0.155 1.00 77.62 80 HIS A C 1
ATOM 644 O O . HIS A 1 80 ? 7.919 -14.708 -0.457 1.00 77.62 80 HIS A O 1
ATOM 650 N N . ASP A 1 81 ? 5.833 -15.536 -0.372 1.00 81.19 81 ASP A N 1
ATOM 651 C CA . ASP A 1 81 ? 5.897 -16.304 -1.624 1.00 81.19 81 ASP A CA 1
ATOM 652 C C . ASP A 1 81 ? 5.439 -15.507 -2.868 1.00 81.19 81 ASP A C 1
ATOM 654 O O . ASP A 1 81 ? 5.168 -16.085 -3.927 1.00 81.19 81 ASP A O 1
ATOM 658 N N . TRP A 1 82 ? 5.343 -14.174 -2.754 1.00 80.88 82 TRP A N 1
ATOM 659 C CA . TRP A 1 82 ? 4.783 -13.285 -3.778 1.00 80.88 82 TRP A CA 1
ATOM 660 C C . TRP A 1 82 ? 5.468 -13.444 -5.146 1.00 80.88 82 TRP A C 1
ATOM 662 O O . TRP A 1 82 ? 6.662 -13.174 -5.317 1.00 80.88 82 TRP A O 1
ATOM 672 N N . LYS A 1 83 ? 4.692 -13.822 -6.170 1.00 84.38 83 LYS A N 1
ATOM 673 C CA . LYS A 1 83 ? 5.195 -14.080 -7.525 1.00 84.38 83 LYS A CA 1
ATOM 674 C C . LYS A 1 83 ? 4.168 -13.765 -8.614 1.00 84.38 83 LYS A C 1
ATOM 676 O O . LYS A 1 83 ? 3.474 -14.652 -9.106 1.00 84.38 83 LYS A O 1
ATOM 681 N N . HIS A 1 84 ? 4.143 -12.512 -9.070 1.00 77.12 84 HIS A N 1
ATOM 682 C CA . HIS A 1 84 ? 3.407 -12.098 -10.273 1.00 77.12 84 HIS A CA 1
ATOM 683 C C . HIS A 1 84 ? 3.718 -13.023 -11.484 1.00 77.12 84 HIS A C 1
ATOM 685 O O . HIS A 1 84 ? 4.887 -13.373 -11.680 1.00 77.12 84 HIS A O 1
ATOM 691 N N . PRO A 1 85 ? 2.725 -13.434 -12.305 1.00 83.88 85 PRO A N 1
ATOM 692 C CA . PRO A 1 85 ? 1.299 -13.077 -12.270 1.00 83.88 85 PRO A CA 1
ATOM 693 C C . PRO A 1 85 ? 0.432 -13.949 -11.345 1.00 83.88 85 PRO A C 1
ATOM 695 O O . PRO A 1 85 ? -0.786 -13.845 -11.382 1.00 83.88 85 PRO A O 1
ATOM 698 N N . ARG A 1 86 ? 1.033 -14.810 -10.515 1.00 83.06 86 ARG A N 1
ATOM 699 C CA . ARG A 1 86 ? 0.335 -15.611 -9.490 1.00 83.06 86 ARG A CA 1
ATOM 700 C C . ARG A 1 86 ? 0.195 -14.883 -8.146 1.00 83.06 86 ARG A C 1
ATOM 702 O O . ARG A 1 86 ? -0.079 -15.526 -7.136 1.00 83.06 86 ARG A O 1
ATOM 709 N N . SER A 1 87 ? 0.450 -13.574 -8.113 1.00 86.81 87 SER A N 1
ATOM 710 C CA . SER A 1 87 ? 0.208 -12.736 -6.938 1.00 86.81 87 SER A CA 1
ATOM 711 C C . SER A 1 87 ? -0.101 -11.298 -7.352 1.00 86.81 87 SER A C 1
ATOM 713 O O . SER A 1 87 ? 0.657 -10.705 -8.123 1.00 86.81 87 SER A O 1
ATOM 715 N N . GLU A 1 88 ? -1.208 -10.754 -6.847 1.00 90.75 88 GLU A N 1
ATOM 716 C CA . GLU A 1 88 ? -1.791 -9.464 -7.236 1.00 90.75 88 GLU A CA 1
ATOM 717 C C . GLU A 1 88 ? -2.288 -8.699 -5.991 1.00 90.75 88 GLU A C 1
ATOM 719 O O . GLU A 1 88 ? -2.717 -9.298 -5.003 1.00 90.75 88 GLU A O 1
ATOM 724 N N . LEU A 1 89 ? -2.284 -7.357 -6.022 1.00 85.56 89 LEU A N 1
ATOM 725 C CA . LEU A 1 89 ? -2.632 -6.537 -4.843 1.00 85.56 89 LEU A CA 1
ATOM 726 C C . LEU A 1 89 ? -4.063 -6.758 -4.313 1.00 85.56 89 LEU A C 1
ATOM 728 O O . LEU A 1 89 ? -4.324 -6.528 -3.134 1.00 85.56 89 LEU A O 1
ATOM 732 N N . LEU A 1 90 ? -4.991 -7.188 -5.169 1.00 86.19 90 LEU A N 1
ATOM 733 C CA . LEU A 1 90 ? -6.386 -7.421 -4.792 1.00 86.19 90 LEU A CA 1
ATOM 734 C C . LEU A 1 90 ? -6.537 -8.697 -3.948 1.00 86.19 90 LEU A C 1
ATOM 736 O O . LEU A 1 90 ? -7.206 -8.670 -2.919 1.00 86.19 90 LEU A O 1
ATOM 740 N N . GLU A 1 91 ? -5.857 -9.778 -4.334 1.00 86.75 91 GLU A N 1
ATOM 741 C CA . GLU A 1 91 ? -5.781 -11.021 -3.556 1.00 86.75 91 GLU A CA 1
ATOM 742 C C . GLU A 1 91 ? -5.063 -10.800 -2.218 1.00 86.75 91 GLU A C 1
ATOM 744 O O . GLU A 1 91 ? -5.535 -11.276 -1.188 1.00 86.75 91 GLU A O 1
ATOM 749 N N . LEU A 1 92 ? -3.985 -10.002 -2.194 1.00 88.31 92 LEU A N 1
ATOM 750 C CA . LEU A 1 92 ? -3.330 -9.598 -0.943 1.00 88.31 92 LEU A CA 1
ATOM 751 C C . LEU A 1 92 ? -4.320 -8.937 0.024 1.00 88.31 92 LEU A C 1
ATOM 753 O O . LEU A 1 92 ? -4.367 -9.313 1.191 1.00 88.31 92 LEU A O 1
ATOM 757 N N . ILE A 1 93 ? -5.132 -7.986 -0.447 1.00 84.69 93 ILE A N 1
ATOM 758 C CA . ILE A 1 93 ? -6.115 -7.309 0.411 1.00 84.69 93 ILE A CA 1
ATOM 759 C C . ILE A 1 93 ? -7.228 -8.270 0.843 1.00 84.69 93 ILE A C 1
ATOM 761 O O . ILE A 1 93 ? -7.634 -8.228 2.001 1.00 84.69 93 ILE A O 1
ATOM 765 N N . GLN A 1 94 ? -7.687 -9.181 -0.018 1.00 84.38 94 GLN A N 1
ATOM 766 C CA . GLN A 1 94 ? -8.626 -10.234 0.390 1.00 84.38 94 GLN A CA 1
ATOM 767 C C . GLN A 1 94 ? -8.039 -11.118 1.498 1.00 84.38 94 GLN A C 1
ATOM 769 O O . GLN A 1 94 ? -8.716 -11.392 2.487 1.00 84.38 94 GLN A O 1
ATOM 774 N N . ILE A 1 95 ? -6.767 -11.501 1.383 1.00 81.38 95 ILE A N 1
ATOM 775 C CA . ILE A 1 95 ? -6.060 -12.297 2.390 1.00 81.38 95 ILE A CA 1
ATOM 776 C C . ILE A 1 95 ? -5.854 -11.485 3.677 1.00 81.38 95 ILE A C 1
ATOM 778 O O . ILE A 1 95 ? -6.088 -12.022 4.752 1.00 81.38 95 ILE A O 1
ATOM 782 N N . MET A 1 96 ? -5.545 -10.184 3.608 1.00 80.00 96 MET A N 1
ATOM 783 C CA . MET A 1 96 ? -5.535 -9.283 4.776 1.00 80.00 96 MET A CA 1
ATOM 784 C C . MET A 1 96 ? -6.922 -9.163 5.428 1.00 80.00 96 MET A C 1
ATOM 786 O O . MET A 1 96 ? -7.016 -9.101 6.647 1.00 80.00 96 MET A O 1
ATOM 790 N N . ILE A 1 97 ? -8.013 -9.168 4.656 1.00 80.44 97 ILE A N 1
ATOM 791 C CA . ILE A 1 97 ? -9.387 -9.136 5.187 1.00 80.44 97 ILE A CA 1
ATOM 792 C C . ILE A 1 97 ? -9.768 -10.461 5.851 1.00 80.44 97 ILE A C 1
ATOM 794 O O . ILE A 1 97 ? -10.473 -10.446 6.856 1.00 80.44 97 ILE A O 1
ATOM 798 N N . VAL A 1 98 ? -9.287 -11.597 5.340 1.00 80.44 98 VAL A N 1
ATOM 799 C CA . VAL A 1 98 ? -9.440 -12.903 6.001 1.00 80.44 98 VAL A CA 1
ATOM 800 C C . VAL A 1 98 ? -8.556 -12.993 7.244 1.00 80.44 98 VAL A C 1
ATOM 802 O O . VAL A 1 98 ? -9.009 -13.517 8.250 1.00 80.44 98 VAL A O 1
ATOM 805 N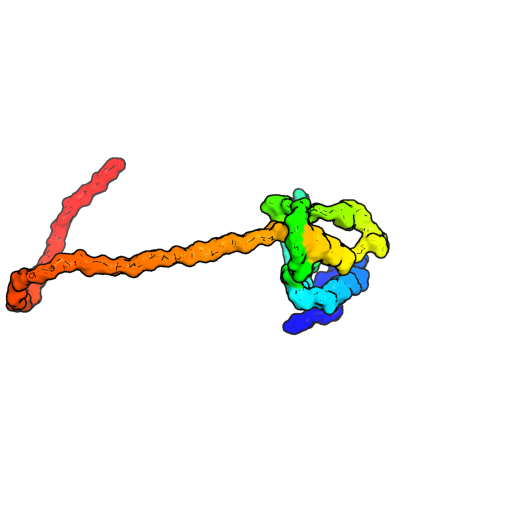 N . ILE A 1 99 ? -7.337 -12.449 7.217 1.00 77.44 99 ILE A N 1
ATOM 806 C CA . ILE A 1 99 ? -6.326 -12.626 8.273 1.00 77.44 99 ILE A CA 1
ATOM 807 C C . ILE A 1 99 ? -6.381 -11.552 9.379 1.00 77.44 99 ILE A C 1
ATOM 809 O O . ILE A 1 99 ? -5.992 -11.813 10.510 1.00 77.44 99 ILE A O 1
ATOM 813 N N . PHE A 1 100 ? -6.961 -10.384 9.118 1.00 77.38 100 PHE A N 1
ATOM 814 C CA . PHE A 1 100 ? -7.454 -9.470 10.163 1.00 77.38 100 PHE A CA 1
ATOM 815 C C . PHE A 1 100 ? -8.961 -9.675 10.416 1.00 77.38 100 PHE A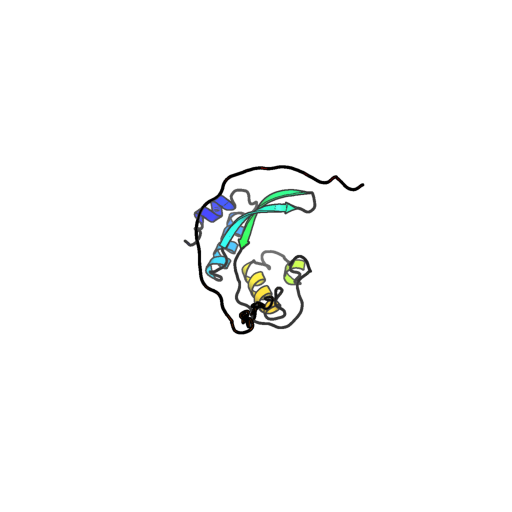 C 1
ATOM 817 O O . PHE A 1 100 ? -9.555 -9.109 11.335 1.00 77.38 100 PHE A O 1
ATOM 824 N N . GLY A 1 101 ? -9.600 -10.494 9.573 1.00 71.00 101 GLY A N 1
ATOM 825 C CA . GLY A 1 101 ? -10.781 -11.292 9.904 1.00 71.00 101 GLY A CA 1
ATOM 826 C C . GLY A 1 101 ? -10.455 -12.408 10.901 1.00 71.00 101 GLY A C 1
ATOM 827 O O . GLY A 1 101 ? -11.316 -12.789 11.683 1.00 71.00 101 GLY A O 1
ATOM 828 N N . GLU A 1 102 ? -9.195 -12.848 10.920 1.00 71.75 102 GLU A N 1
ATOM 829 C CA . GLU A 1 102 ? -8.438 -13.215 12.112 1.00 71.75 102 GLU A CA 1
ATOM 830 C C . GLU A 1 102 ? -8.017 -11.911 12.871 1.00 71.75 102 GLU A C 1
ATOM 832 O O . GLU A 1 102 ? -8.856 -11.033 13.023 1.00 71.75 102 GLU A O 1
ATOM 837 N N . GLU A 1 103 ? -6.863 -11.740 13.512 1.00 69.44 103 GLU A N 1
ATOM 838 C CA . GLU A 1 103 ? -6.678 -10.704 14.561 1.00 69.44 103 GLU A CA 1
ATOM 839 C C . GLU A 1 103 ? -6.550 -9.287 13.986 1.00 69.44 103 GLU A C 1
ATOM 841 O O . GLU A 1 103 ? -5.705 -9.057 13.114 1.00 69.44 103 GLU A O 1
ATOM 846 N N . PRO A 1 104 ? -7.319 -8.296 14.484 1.00 71.81 104 PRO A N 1
ATOM 847 C CA . PRO A 1 104 ? -7.088 -6.912 14.113 1.00 71.81 104 PRO A CA 1
ATOM 848 C C . PRO A 1 104 ? -5.683 -6.486 14.547 1.00 71.81 104 PRO A C 1
ATOM 850 O O . PRO A 1 104 ? -5.336 -6.616 15.721 1.00 71.81 104 PRO A O 1
ATOM 853 N N . PRO A 1 105 ? -4.886 -5.894 13.647 1.00 74.00 105 PRO A N 1
ATOM 854 C CA . PRO A 1 105 ? -3.527 -5.466 13.968 1.00 74.00 105 PRO A CA 1
ATOM 855 C C . PRO A 1 105 ? -3.490 -4.216 14.857 1.00 74.00 105 PRO A C 1
ATOM 857 O O . PRO A 1 105 ? -2.428 -3.786 15.297 1.00 74.00 105 PRO A O 1
ATOM 860 N N . VAL A 1 106 ? -4.652 -3.600 15.087 1.00 76.12 106 VAL A N 1
ATOM 861 C CA . VAL A 1 106 ? -4.839 -2.391 15.881 1.00 76.12 106 VAL A CA 1
ATOM 862 C C . VAL A 1 106 ? -6.109 -2.514 16.716 1.00 76.12 106 VAL A C 1
ATOM 864 O O . VAL A 1 106 ? -7.153 -2.946 16.230 1.00 76.12 106 VAL A O 1
ATOM 867 N N . PHE A 1 107 ? -6.023 -2.076 17.968 1.00 73.44 107 PHE A N 1
ATOM 868 C CA . PHE A 1 107 ? -7.148 -1.993 18.894 1.00 73.44 107 PHE A CA 1
ATOM 869 C C . PHE A 1 107 ? -7.390 -0.527 19.251 1.00 73.44 107 PHE A C 1
ATOM 871 O O . PHE A 1 107 ? -6.453 0.205 19.580 1.00 73.44 107 PHE A O 1
ATOM 878 N N . SER A 1 108 ? -8.648 -0.087 19.223 1.00 74.50 108 SER A N 1
ATOM 879 C CA . SER A 1 108 ? -9.023 1.222 19.757 1.00 74.50 108 SER A CA 1
ATOM 880 C C . SER A 1 108 ? -8.774 1.250 21.265 1.00 74.50 108 SER A C 1
ATOM 882 O O . SER A 1 108 ? -9.344 0.442 22.002 1.00 74.50 108 SER A O 1
ATOM 884 N N . ARG A 1 109 ? -7.955 2.193 21.743 1.00 74.94 109 ARG A N 1
ATOM 885 C CA . ARG A 1 109 ? -7.829 2.439 23.186 1.00 74.94 109 ARG A CA 1
ATOM 886 C C . ARG A 1 109 ? -9.177 2.937 23.726 1.00 74.94 10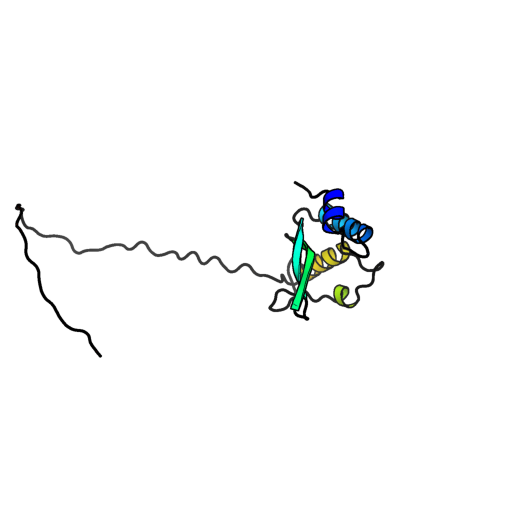9 ARG A C 1
ATOM 888 O O . ARG A 1 109 ? -9.776 3.795 23.076 1.00 74.94 109 ARG A O 1
ATOM 895 N N . PRO A 1 110 ? -9.651 2.459 24.892 1.00 70.81 110 PRO A N 1
ATOM 896 C CA . PRO A 1 110 ? -10.847 3.007 25.517 1.00 70.81 110 PRO A CA 1
ATOM 897 C C . PRO A 1 110 ? -10.693 4.514 25.731 1.00 70.81 110 PRO A C 1
ATOM 899 O O . PRO A 1 110 ? -9.712 4.966 26.325 1.00 70.81 110 PRO A O 1
ATOM 902 N N . THR A 1 111 ? -11.661 5.296 25.259 1.00 69.12 111 THR A N 1
ATOM 903 C CA . THR A 1 111 ? -11.727 6.731 25.542 1.00 69.12 111 THR A CA 1
ATOM 904 C C . THR A 1 111 ? -12.152 6.914 26.992 1.00 69.12 111 THR A C 1
ATOM 906 O O . THR A 1 111 ? -13.344 6.993 27.290 1.00 69.12 111 THR A O 1
ATOM 909 N N . VAL A 1 112 ? -11.179 6.946 27.906 1.00 63.91 112 VAL A N 1
ATOM 910 C CA . VAL A 1 112 ? -11.419 7.251 29.320 1.00 63.91 112 VAL A CA 1
ATOM 911 C C . VAL A 1 112 ? -11.834 8.716 29.422 1.00 63.91 112 VAL A C 1
ATOM 913 O O . VAL A 1 112 ? -11.004 9.613 29.555 1.00 63.91 112 VAL A O 1
ATOM 916 N N . SER A 1 113 ? -13.139 8.963 29.330 1.00 60.53 113 SER A N 1
ATOM 917 C CA . SER A 1 113 ? -13.733 10.248 29.668 1.00 60.53 113 SER A CA 1
ATOM 918 C C . SER A 1 113 ? -13.484 10.497 31.151 1.00 60.53 113 SER A C 1
ATOM 920 O O . SER A 1 113 ? -14.145 9.894 32.001 1.00 60.53 113 SER A O 1
ATOM 922 N N . ALA A 1 114 ? -12.513 11.356 31.462 1.00 62.44 114 ALA A N 1
ATOM 923 C CA . ALA A 1 114 ? -12.242 11.798 32.821 1.00 62.44 114 ALA A CA 1
ATOM 924 C C . ALA A 1 114 ? -13.446 12.604 33.329 1.00 62.44 114 ALA A C 1
ATOM 926 O O . ALA A 1 114 ? -13.527 13.819 33.159 1.00 62.44 114 ALA A O 1
ATOM 927 N N . SER A 1 115 ? -14.411 11.900 33.921 1.00 53.66 115 SER A N 1
ATOM 928 C CA . SER A 1 115 ? -15.571 12.486 34.583 1.00 53.66 115 SER A CA 1
ATOM 929 C C . SER A 1 115 ? -15.120 13.101 35.904 1.00 53.66 115 SER A C 1
ATOM 931 O O . SER A 1 115 ? -15.351 12.534 36.973 1.00 53.66 115 SER A O 1
ATOM 933 N N . TYR A 1 116 ? -14.448 14.251 35.825 1.00 51.53 116 TYR A N 1
ATOM 934 C CA . TYR A 1 116 ? -14.178 15.088 36.987 1.00 51.53 116 TYR A CA 1
ATOM 935 C C . TYR A 1 116 ? -15.506 15.337 37.717 1.00 51.53 116 TYR A C 1
ATOM 937 O O . TYR A 1 116 ? -16.433 15.871 37.099 1.00 51.53 116 TYR A O 1
ATOM 945 N N . PRO A 1 117 ? -15.645 14.943 38.995 1.00 66.00 117 PRO A N 1
ATOM 946 C CA . PRO A 1 117 ? -16.838 15.284 39.750 1.00 66.00 117 PRO A CA 1
ATOM 947 C C . PRO A 1 117 ? -16.922 16.816 39.857 1.00 66.00 117 PRO A C 1
ATOM 949 O O . PRO A 1 117 ? -15.892 17.463 40.072 1.00 66.00 117 PRO A O 1
ATOM 952 N N . PRO A 1 118 ? -18.111 17.425 39.708 1.00 58.22 118 PRO A N 1
ATOM 953 C CA . PRO A 1 118 ? -18.256 18.859 39.902 1.00 58.22 118 PRO A CA 1
ATOM 954 C C . PRO A 1 118 ? -17.880 19.206 41.347 1.00 58.22 118 PRO A C 1
ATOM 956 O O . PRO A 1 118 ? -18.469 18.679 42.290 1.00 58.22 118 PRO A O 1
ATOM 959 N N . TYR A 1 119 ? -16.890 20.083 41.521 1.00 52.25 119 TYR A N 1
ATOM 960 C CA . TYR A 1 119 ? -16.421 20.518 42.836 1.00 52.25 119 TYR A CA 1
ATOM 961 C C . TYR A 1 119 ? -17.532 21.281 43.574 1.00 52.25 119 TYR A C 1
ATOM 963 O O . TYR A 1 119 ? -17.737 22.476 43.359 1.00 52.25 119 TYR A O 1
ATOM 971 N N . THR A 1 120 ? -18.248 20.600 44.469 1.00 55.50 120 THR A N 1
ATOM 972 C CA . THR A 1 120 ? -19.236 21.221 45.356 1.00 55.50 120 THR A CA 1
ATOM 973 C C . THR A 1 120 ? -18.519 22.032 46.432 1.00 55.50 120 THR A C 1
ATOM 975 O O . THR A 1 120 ? -18.057 21.482 47.431 1.00 55.50 120 THR A O 1
ATOM 978 N N . ALA A 1 121 ? -18.412 23.345 46.230 1.00 54.00 121 ALA A N 1
ATOM 979 C CA . ALA A 1 121 ? -17.768 24.268 47.161 1.00 54.00 121 ALA A CA 1
ATOM 980 C C . ALA A 1 121 ? -18.618 24.499 48.430 1.00 54.00 121 ALA A C 1
ATOM 982 O O . ALA A 1 121 ? -19.278 25.525 48.585 1.00 54.00 121 ALA A O 1
ATOM 983 N N . THR A 1 122 ? -18.607 23.538 49.356 1.00 50.59 122 THR A N 1
ATOM 984 C CA . THR A 1 122 ? -19.291 23.627 50.655 1.00 50.59 122 THR A CA 1
ATOM 985 C C . THR A 1 122 ? -18.490 24.474 51.649 1.00 50.59 122 THR A C 1
ATOM 987 O O . THR A 1 122 ? -17.838 23.948 52.551 1.00 50.59 122 THR A O 1
ATOM 990 N N . GLY A 1 123 ? -18.523 25.797 51.475 1.00 52.59 123 GLY A N 1
ATOM 991 C CA . GLY A 1 123 ? -18.065 26.744 52.497 1.00 52.59 123 GLY A CA 1
ATOM 992 C C . GLY A 1 123 ? -19.038 26.811 53.691 1.00 52.59 123 GLY A C 1
ATOM 993 O O . GLY A 1 123 ? -20.242 26.631 53.495 1.00 52.59 123 GLY A O 1
ATOM 994 N N . PRO A 1 124 ? -18.558 27.062 54.925 1.00 48.31 124 PRO A N 1
ATOM 995 C CA . PRO A 1 124 ? -19.418 27.159 56.104 1.00 48.31 124 PRO A CA 1
ATOM 996 C C . PRO A 1 124 ? -20.278 28.444 56.098 1.00 48.31 124 PRO A C 1
ATOM 998 O O . PRO A 1 124 ? -19.845 29.476 55.578 1.00 48.31 124 PRO A O 1
ATOM 1001 N N . PRO A 1 125 ? -21.489 28.422 56.687 1.00 44.97 125 PRO A N 1
ATOM 1002 C CA . PRO A 1 125 ? -22.419 29.547 56.612 1.00 44.97 125 PRO A CA 1
ATOM 1003 C C . PRO A 1 125 ? -22.112 30.683 57.611 1.00 44.97 125 PRO A C 1
ATOM 1005 O O . PRO A 1 125 ? -22.369 30.552 58.800 1.00 44.97 125 PRO A O 1
ATOM 1008 N N . ASN A 1 126 ? -21.660 31.821 57.065 1.00 46.12 126 ASN A N 1
ATOM 1009 C CA . ASN A 1 126 ? -22.077 33.207 57.380 1.00 46.12 126 ASN A CA 1
ATOM 1010 C C . ASN A 1 126 ? -22.155 33.704 58.850 1.00 46.12 126 ASN A C 1
ATOM 1012 O O . ASN A 1 126 ? -23.060 33.295 59.566 1.00 46.12 126 ASN A O 1
ATOM 1016 N N . THR A 1 127 ? -21.414 34.782 59.183 1.00 37.91 127 THR A N 1
ATOM 1017 C CA . THR A 1 127 ? -21.958 35.947 59.943 1.00 37.91 127 THR A CA 1
ATOM 1018 C C . THR A 1 127 ? -21.131 37.244 59.785 1.00 37.91 127 THR A C 1
ATOM 1020 O O . THR A 1 127 ? -19.951 37.268 60.117 1.00 37.91 127 THR A O 1
ATOM 1023 N N . SER A 1 128 ? -21.807 38.334 59.384 1.00 35.91 128 SER A N 1
ATOM 1024 C CA . SER A 1 128 ? -21.637 39.757 59.793 1.00 35.91 128 SER A CA 1
ATOM 1025 C C . SER A 1 128 ? -20.252 40.456 59.843 1.00 35.91 128 SER A C 1
ATOM 1027 O O . SER A 1 128 ? -19.487 40.228 60.776 1.00 35.91 128 SER A O 1
ATOM 1029 N N . TYR A 1 129 ? -20.062 41.524 59.041 1.00 39.72 129 TYR A N 1
ATOM 1030 C CA . TYR A 1 129 ? -20.329 42.916 59.492 1.00 39.72 129 TYR A CA 1
ATOM 1031 C C . TYR A 1 129 ? -20.470 43.930 58.318 1.00 39.72 129 TYR A C 1
ATOM 1033 O O . TYR A 1 129 ? -20.422 43.542 57.154 1.00 39.72 129 TYR A O 1
ATOM 1041 N N . MET A 1 130 ? -20.741 45.205 58.641 1.00 40.09 130 MET A N 1
ATOM 1042 C CA . MET A 1 130 ? -21.171 46.314 57.751 1.00 40.09 130 MET A CA 1
ATOM 1043 C C . MET A 1 130 ? -20.019 47.106 57.050 1.00 40.09 130 MET A C 1
ATOM 1045 O O . MET A 1 130 ? -18.857 46.892 57.390 1.00 40.09 130 MET A O 1
ATOM 1049 N N . PRO A 1 131 ? -20.303 47.990 56.054 1.00 47.81 131 PRO A N 1
ATOM 1050 C CA . PRO A 1 131 ? -19.325 48.431 55.040 1.00 47.81 131 PRO A CA 1
ATOM 1051 C C . PRO A 1 131 ? -18.657 49.807 55.264 1.00 47.81 131 PRO A C 1
ATOM 1053 O O . PRO A 1 131 ? -19.159 50.648 56.007 1.00 47.81 131 PRO A O 1
ATOM 1056 N N . GLY A 1 132 ? -17.588 50.081 54.497 1.00 34.91 132 GLY A N 1
ATOM 1057 C CA . GLY A 1 132 ? -16.998 51.418 54.328 1.00 34.91 132 GLY A CA 1
ATOM 1058 C C . GLY A 1 132 ? -15.925 51.506 53.223 1.00 34.91 132 GLY A C 1
ATOM 1059 O O . GLY A 1 132 ? -15.026 50.675 53.153 1.00 34.91 132 GLY A O 1
ATOM 1060 N N . MET A 1 133 ? -16.016 52.534 52.372 1.00 37.69 133 MET A N 1
ATOM 1061 C CA . MET A 1 133 ? -14.935 53.082 51.517 1.00 37.69 133 MET A CA 1
ATOM 1062 C C . MET A 1 133 ? -14.378 54.367 52.198 1.00 37.69 133 MET A C 1
ATOM 1064 O O . MET A 1 133 ? -15.061 54.835 53.113 1.00 37.69 133 MET A O 1
ATOM 1068 N N . PRO A 1 134 ? -13.232 54.991 51.799 1.00 41.91 134 PRO A N 1
ATOM 1069 C CA . PRO A 1 134 ? -12.531 54.885 50.505 1.00 41.91 134 PRO A CA 1
ATOM 1070 C C . PRO A 1 134 ? -10.971 54.846 50.515 1.00 41.91 134 PRO A C 1
ATOM 1072 O O . PRO A 1 134 ? -10.318 55.021 51.534 1.00 41.91 134 PRO A O 1
ATOM 1075 N N . SER A 1 135 ? -10.410 54.661 49.310 1.00 42.59 135 SER A N 1
ATOM 1076 C CA . SER A 1 135 ? -9.137 55.170 48.737 1.00 42.59 135 SER A CA 1
ATOM 1077 C C . SER A 1 135 ? -7.950 55.603 49.632 1.00 42.59 135 SER A C 1
ATOM 1079 O O . SER A 1 135 ? -8.042 56.606 50.335 1.00 42.59 135 SER A O 1
ATOM 1081 N N . GLY A 1 136 ? -6.757 55.004 49.432 1.00 32.22 136 GLY A N 1
ATOM 1082 C CA . GLY A 1 136 ? -5.499 55.471 50.056 1.00 32.22 136 GLY A CA 1
ATOM 1083 C C . GLY A 1 136 ? -4.166 54.940 49.471 1.00 32.22 136 GLY A C 1
ATOM 1084 O O . GLY A 1 136 ? -3.739 53.839 49.778 1.00 32.22 136 GLY A O 1
ATOM 1085 N N . ILE A 1 137 ? -3.512 55.772 48.653 1.00 30.59 137 ILE A N 1
ATOM 1086 C CA . ILE A 1 137 ? -2.058 55.938 48.378 1.00 30.59 137 ILE A CA 1
ATOM 1087 C C . ILE A 1 137 ? -0.952 54.994 48.963 1.00 30.59 137 ILE A C 1
ATOM 1089 O O . ILE A 1 137 ? -0.586 55.104 50.126 1.00 30.59 137 ILE A O 1
ATOM 1093 N N . SER A 1 138 ? -0.194 54.380 48.030 1.00 33.97 138 SER A N 1
ATOM 1094 C CA . SER A 1 138 ? 1.296 54.420 47.905 1.00 33.97 138 SER A CA 1
ATOM 1095 C C . SER A 1 138 ? 2.247 53.489 48.716 1.00 33.97 138 SER A C 1
ATOM 1097 O O . SER A 1 138 ? 1.881 52.877 49.708 1.00 33.97 138 SER A O 1
ATOM 1099 N N . ALA A 1 139 ? 3.513 53.477 48.249 1.00 30.73 139 ALA A N 1
ATOM 1100 C CA . ALA A 1 139 ? 4.784 52.975 48.820 1.00 30.73 139 ALA A CA 1
ATOM 1101 C C . ALA A 1 139 ? 5.144 51.457 48.803 1.00 30.73 139 ALA A C 1
ATOM 1103 O O . ALA A 1 139 ? 4.674 50.654 49.601 1.00 30.73 139 ALA A O 1
ATOM 1104 N N . TYR A 1 140 ? 6.129 51.119 47.951 1.00 32.22 140 TYR A N 1
ATOM 1105 C CA . TYR A 1 140 ? 7.141 50.043 48.123 1.00 32.22 140 TYR A CA 1
ATOM 1106 C C . TYR A 1 140 ? 8.201 50.464 49.196 1.00 32.22 140 TYR A C 1
ATOM 1108 O O . TYR A 1 140 ? 8.144 51.637 49.579 1.00 32.22 140 TYR A O 1
ATOM 1116 N N . PRO A 1 141 ? 9.215 49.656 49.639 1.00 46.44 141 PRO A N 1
ATOM 1117 C CA . PRO A 1 141 ? 9.760 48.403 49.067 1.00 46.44 141 PRO A CA 1
ATOM 1118 C C . PRO A 1 141 ? 10.192 47.303 50.095 1.00 46.44 141 PRO A C 1
ATOM 1120 O O . PRO A 1 141 ? 9.860 47.369 51.271 1.00 46.44 141 PRO A O 1
ATOM 1123 N N . SER A 1 142 ? 11.043 46.363 49.635 1.00 37.31 142 SER A N 1
ATOM 1124 C CA . SER A 1 142 ? 11.847 45.370 50.395 1.00 37.31 142 SER A CA 1
ATOM 1125 C C . SER A 1 142 ? 11.117 44.112 50.914 1.00 37.31 142 SER A C 1
ATOM 1127 O O . SER A 1 142 ? 10.004 44.199 51.410 1.00 37.31 142 SER A O 1
ATOM 1129 N N . GLY A 1 143 ? 11.693 42.899 50.875 1.00 36.38 143 GLY A N 1
ATOM 1130 C CA . GLY A 1 143 ? 12.941 42.446 50.225 1.00 36.38 143 GLY A CA 1
ATOM 1131 C C . GLY A 1 143 ? 13.652 41.325 51.004 1.00 36.38 143 GLY A C 1
ATOM 1132 O O . GLY A 1 143 ? 14.013 41.546 52.153 1.00 36.38 143 GLY A O 1
ATOM 1133 N N . TYR A 1 144 ? 13.878 40.153 50.386 1.00 43.47 144 TYR A N 1
ATOM 1134 C CA . TYR A 1 144 ? 14.586 38.994 50.976 1.00 43.47 144 TYR A CA 1
ATOM 1135 C C . TYR A 1 144 ? 15.377 38.182 49.905 1.00 43.47 144 TYR A C 1
ATOM 1137 O O . TYR A 1 144 ? 15.128 38.382 48.714 1.00 43.47 144 TYR A O 1
ATOM 1145 N N . PRO A 1 145 ? 16.381 37.357 50.294 1.00 51.38 145 PRO A N 1
ATOM 1146 C CA . PRO A 1 145 ? 17.530 36.995 49.441 1.00 51.38 145 PRO A CA 1
ATOM 1147 C C . PRO A 1 145 ? 17.408 35.659 48.669 1.00 51.38 145 PRO A C 1
ATOM 1149 O O . PRO A 1 145 ? 16.504 34.869 48.942 1.00 51.38 145 PRO A O 1
ATOM 1152 N N . PRO A 1 146 ? 18.347 35.366 47.740 1.00 49.34 146 PRO A N 1
ATOM 1153 C CA . PRO A 1 146 ? 18.508 34.034 47.150 1.00 49.34 146 PRO A CA 1
ATOM 1154 C C . PRO A 1 146 ? 19.052 32.997 48.152 1.00 49.34 146 PRO A C 1
ATOM 1156 O O . PRO A 1 146 ? 19.781 33.336 49.084 1.00 49.34 146 PRO A O 1
ATOM 1159 N N . ASN A 1 147 ? 18.716 31.728 47.909 1.00 45.22 147 ASN A N 1
ATOM 1160 C CA . ASN A 1 147 ? 19.203 30.538 48.626 1.00 45.22 147 ASN A CA 1
ATOM 1161 C C . ASN A 1 147 ? 20.267 29.805 47.755 1.00 45.22 147 ASN A C 1
ATOM 1163 O O . ASN A 1 147 ? 20.349 30.130 46.567 1.00 45.22 147 ASN A O 1
ATOM 1167 N N . PRO A 1 148 ? 21.093 28.888 48.306 1.00 56.66 148 PRO A N 1
ATOM 1168 C CA . PRO A 1 148 ? 22.311 28.389 47.651 1.00 56.66 148 PRO A CA 1
ATOM 1169 C C . PRO A 1 148 ? 22.081 27.281 46.610 1.00 56.66 148 PRO A C 1
ATOM 1171 O O . PRO A 1 148 ? 21.044 26.584 46.699 1.00 56.66 148 PRO A O 1
#

Sequence (148 aa):
MAVSESQLKKMMSKYKYRDLTVRQTVNVIAMYKDLKPVLDSYVFNDGSSRELVNLTGTIPVRYRGKHVDANGKIYLPYLHDWKHPRSELLELIQIMIVIFGEEPPVFSRPTVSASYPPYTATGPPNTSYMPGMPSGISAYPSGYPPNP

InterPro domains:
  IPR008883 Ubiquitin E2 variant, N-terminal [PF05743] (65-106)
  IPR008883 Ubiquitin E2 variant, N-terminal [PS51322] (2-148)
  IPR016135 Ubiquitin-conjugating enzyme/RWD-like [G3DSA:3.10.110.10] (1-65)
  IPR016135 Ubiquitin-conjugating enzyme/RWD-like [G3DSA:3.10.110.10] (66-110)
  IPR016135 Ubiquitin-conjugating enzyme/RWD-like [SSF54495] (3-106)
  IPR052070 ESCRT-I complex UEV domain-containing protein [PTHR23306] (65-147)

Secondary structure (DSSP, 8-state):
-PPPHHHHHHHTTT-TTHHHHHHHHHHHHHH-TT-EEEEEEEEPTTS-EEEEEEEES-------S--B-TTS-B--HHHHS--TTS--HHHHHHHHHHHSSS--S--PPP-----PPP--------------------------PPP-

Radius of gyration: 31.52 Å; chains: 1; bounding box: 45×72×77 Å

=== Feature glossary ===
Key to the feature types in this record:

Secondary structure (8-state, DSSP). Secondary structure is the local, repeating backbone conformation. DSSP classifies it into eight states by reading the hydrogen-bond network: three helix types (H, G, I), two β types (E, B), two non-regular types (T, S), and unstructured coil (-).

Backbone torsions (φ/ψ). Backbone dihedral angles. Every residue except chain termini has a φ (preceding-C → N → Cα → C) and a ψ (N → Cα → C → next-N). They are reported in degrees following the IUPAC sign convention. Secondary structure is essentially a statement about which (φ, ψ) basin each residue occupies.

Predicted aligned error. Predicted Aligned Error (PAE) is an AlphaFold confidence matrix: entry (i, j) is the expected error in the position of residue j, in ångströms, when the prediction is superimposed on the true structure at residue i. Low PAE within a block of residues means that block is internally rigid and well-predicted; high PAE between two blocks means their relative placement is uncertain even if each block individually is confident.

B-factor. B-factor (Debye–Waller factor) reflects atomic displacement in the crystal lattice. It is an experimental observable (units Å²), not a prediction; low values mean the atom is pinned down, high values mean it moves or is heterogeneous across the crystal.

Secondary structure (3-state, P-SEA). Three-state secondary structure (P-SEA) collapses the eight DSSP classes into helix (a), strand (b), and coil (c). P-SEA assigns these from Cα geometry alone — distances and angles — without requiring backbone oxygens, so it works on any Cα trace.

Sequence. Primary structure: the covalent order of the twenty standard amino acids along the backbone. Two proteins with the same sequence will (almost always) fold to the same structure; two with 30% identity often share a fold but not the details.

pLDDT. pLDDT is the predicted lDDT-Cα score: AlphaFold's confidence that the local environment of each residue (all inter-atomic distances within 15 Å) is correctly placed. It is a per-residue number between 0 and 100, with higher meaning more reliable.

InterPro / GO / CATH / organism. Functional annotations link the protein to curated databases. InterPro entries identify conserved domains and families by matching the sequence against member-database signatures (Pfam, PROSITE, CDD, …). Gene Ontology (GO) terms describe molecular function, biological process, and cellular component in a controlled vocabulary. CATH places the structure in a hierarchical fold classification (Class/Architecture/Topology/Homologous-superfamily). The organism is the source species.

Contact-map, Ramachandran, and PAE plots. Three diagnostic plots accompany the record. The Cα contact map visualizes the tertiary structure as a 2D adjacency matrix (8 Å cutoff, sequence-local contacts suppressed). The Ramachandran plot shows the distribution of backbone (φ, ψ) torsions, with points in the α and β basins reflecting secondary structure content. The PAE plot shows AlphaFold's inter-residue confidence as a color matrix.

mmCIF coordinates. The mmCIF table is the protein's shape written out atom by atom. For each backbone N, Cα, C, and carbonyl O, it records an (x, y, z) coordinate triple in Å plus the residue type, chain letter, and residue number.

Radius of gyration, Cα contacts, bounding box. Three whole-structure scalars: the radius of gyration (RMS distance of Cα from centroid, in Å), the count of Cα–Cα contacts (pairs closer than 8 Å and separated by more than four residues in sequence — i.e. tertiary, not local, contacts), and the bounding-box dimensions. Together they distinguish compact globular folds from extended fibres or disordered chains.

Foldseek 3Di. The Foldseek 3Di string encodes local tertiary geometry as a 20-letter alphabet — one character per residue — derived from the relative positions of nearby Cα atoms. Unlike the amino-acid sequence, 3Di is a direct function of the 3D structure, so two proteins with the same fold have similar 3Di strings even at low sequence identity.

Rendered structure images. Six rendered views show the 3D structure from the faces of a cube — i.e. along ±x, ±y, ±z. Rendering representation is drawn randomly per protein from cartoon (secondary-structure ribbons), sticks (backbone bonds), or molecular surface; coloring is either N→C rainbow (blue at the N-terminus through red at the C-terminus) or one color per chain.

Nearest PDB structures. The Foldseek neighbor list gives the closest experimentally determined structures in the PDB, ranked by structural alignment. TM-score near 1 means near-identical fold; near 0.3 means only rough topology match. This is how one finds what a novel AlphaFold prediction most resembles in the solved-structure universe.

Solvent-accessible surface area. SASA measures how much of the protein is reachable by solvent. It is computed by rolling a water-sized probe over the atomic surface and summing the exposed area (Å²). Per-residue SASA distinguishes core (buried, low SASA) from surface (exposed, high SASA) residues; total SASA is a whole-molecule size measure.